Protein AF-A0A815MKK5-F1 (afdb_monomer)

Secondary structure (DSSP, 8-state):
-HHHHHHHHHHHTT-EEEEE-----SS--HHHHHHHHHHHHSSPSSEEEEE-S----TGGGT-PPP--------HHHHHHHHHHHT-

Nearest PDB structures (foldseek):
  8j0f-assembly1_C  TM=5.731E-01  e=3.485E+00  Arabidopsis thaliana
  4txh-assembly2_D  TM=2.228E-01  e=6.409E+00  Schistosoma mansoni

Structure (mmCIF, N/CA/C/O backbone):
data_AF-A0A815MKK5-F1
#
_entry.id   AF-A0A815MKK5-F1
#
loop_
_atom_site.group_PDB
_atom_site.id
_atom_site.type_symbol
_atom_site.label_atom_id
_atom_site.label_alt_id
_atom_site.label_comp_id
_atom_site.label_asym_id
_atom_site.label_entity_id
_atom_site.label_seq_id
_atom_site.pdbx_PDB_ins_code
_atom_site.Cartn_x
_atom_site.Cartn_y
_atom_site.Cartn_z
_atom_site.occupancy
_atom_site.B_iso_or_equiv
_atom_site.auth_seq_id
_atom_site.auth_comp_id
_atom_site.auth_asym_id
_atom_site.auth_atom_id
_atom_site.pdbx_PDB_model_num
ATOM 1 N N . MET A 1 1 ? 6.467 6.574 -14.983 1.00 58.94 1 MET A N 1
ATOM 2 C CA . MET A 1 1 ? 5.431 6.424 -16.030 1.00 58.94 1 MET A CA 1
ATOM 3 C C . MET A 1 1 ? 4.046 6.194 -15.424 1.00 58.94 1 MET A C 1
ATOM 5 O O . MET A 1 1 ? 3.212 7.073 -15.564 1.00 58.94 1 MET A O 1
ATOM 9 N N . LEU A 1 2 ? 3.804 5.108 -14.674 1.00 70.38 2 LEU A N 1
ATOM 10 C CA . LEU A 1 2 ? 2.462 4.804 -14.144 1.00 70.38 2 LEU A CA 1
ATOM 11 C C . LEU A 1 2 ? 1.944 5.801 -13.086 1.00 70.38 2 LEU A C 1
ATOM 13 O O . LEU A 1 2 ? 0.778 6.174 -13.111 1.00 70.38 2 LEU A O 1
ATOM 17 N N . ARG A 1 3 ? 2.825 6.305 -12.212 1.00 72.62 3 ARG A N 1
ATOM 18 C CA . ARG A 1 3 ? 2.488 7.370 -11.250 1.00 72.62 3 ARG A CA 1
ATOM 19 C C . ARG A 1 3 ? 1.893 8.610 -11.925 1.00 72.62 3 ARG A C 1
ATOM 21 O O . ARG A 1 3 ? 0.889 9.144 -11.471 1.00 72.62 3 ARG A O 1
ATOM 28 N N . ASN A 1 4 ? 2.510 9.058 -13.019 1.00 77.06 4 ASN A N 1
ATOM 29 C CA . ASN A 1 4 ? 2.073 10.258 -13.735 1.00 77.06 4 ASN A CA 1
ATOM 30 C C . ASN A 1 4 ? 0.708 10.030 -14.392 1.00 77.06 4 ASN A C 1
ATOM 32 O O . ASN A 1 4 ? -0.158 10.888 -14.276 1.00 77.06 4 ASN A O 1
ATOM 36 N N . LEU A 1 5 ? 0.475 8.836 -14.947 1.00 81.38 5 LEU A N 1
ATOM 37 C CA . LEU A 1 5 ? -0.829 8.450 -15.487 1.00 81.38 5 LEU A CA 1
ATOM 38 C C . LEU A 1 5 ? -1.930 8.485 -14.416 1.00 81.38 5 LEU A C 1
ATOM 40 O O . LEU A 1 5 ? -2.995 9.058 -14.648 1.00 81.38 5 LEU A O 1
ATOM 44 N N . PHE A 1 6 ? -1.687 7.896 -13.239 1.00 78.75 6 PHE A N 1
ATOM 45 C CA . PHE A 1 6 ? -2.657 7.950 -12.143 1.00 78.75 6 PHE A CA 1
ATOM 46 C C . PHE A 1 6 ? -2.904 9.380 -11.685 1.00 78.75 6 PHE A C 1
ATOM 48 O O . PHE A 1 6 ? -4.053 9.750 -11.477 1.00 78.75 6 PHE A O 1
ATOM 55 N N . ARG A 1 7 ? -1.855 10.201 -11.601 1.00 77.62 7 ARG A N 1
ATOM 56 C CA . ARG A 1 7 ? -1.967 11.607 -11.212 1.00 77.62 7 ARG A CA 1
ATOM 57 C C . ARG A 1 7 ? -2.819 12.413 -12.192 1.00 77.62 7 ARG A C 1
AT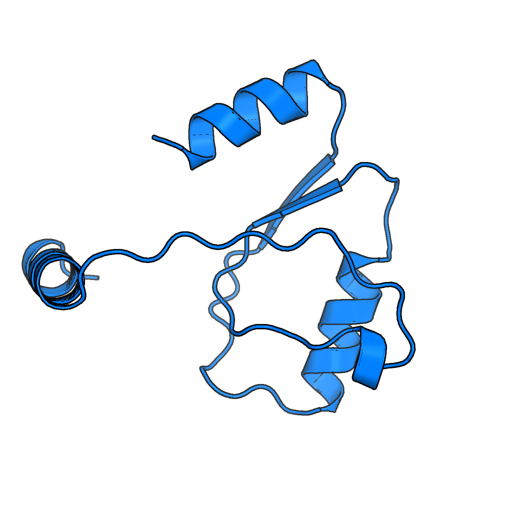OM 59 O O . ARG A 1 7 ? -3.741 13.099 -11.761 1.00 77.62 7 ARG A O 1
ATOM 66 N N . GLU A 1 8 ? -2.554 12.286 -13.488 1.00 81.50 8 GLU A N 1
ATOM 67 C CA . GLU A 1 8 ? -3.307 12.963 -14.550 1.00 81.50 8 GLU A CA 1
ATOM 68 C C . GLU A 1 8 ? -4.786 12.557 -14.534 1.00 81.50 8 GLU A C 1
ATOM 70 O O . GLU A 1 8 ? -5.683 13.401 -14.553 1.00 81.50 8 GLU A O 1
ATOM 75 N N . ARG A 1 9 ? -5.066 11.252 -14.432 1.00 80.44 9 ARG A N 1
ATOM 76 C CA . ARG A 1 9 ? -6.443 10.739 -14.417 1.00 80.44 9 ARG A CA 1
ATOM 77 C C . ARG A 1 9 ? -7.184 11.067 -13.120 1.00 80.44 9 ARG A C 1
ATOM 79 O O . ARG A 1 9 ? -8.379 11.355 -13.172 1.00 80.44 9 ARG A O 1
ATOM 86 N N . ALA A 1 10 ? -6.498 11.047 -11.980 1.00 78.06 10 ALA A N 1
ATOM 87 C CA . ALA A 1 10 ? -7.050 11.410 -10.677 1.00 78.06 10 ALA A CA 1
ATOM 88 C C . ALA A 1 10 ? -7.439 12.896 -10.636 1.00 78.06 10 ALA A C 1
ATOM 90 O O . ALA A 1 10 ? -8.555 13.220 -10.230 1.00 78.06 10 ALA A O 1
ATOM 91 N N . GLN A 1 11 ? -6.583 13.786 -11.151 1.00 73.44 11 GLN A N 1
ATOM 92 C CA . GLN A 1 11 ? -6.901 15.212 -11.291 1.00 73.44 11 GLN A CA 1
ATOM 93 C C . GLN A 1 11 ? -8.106 15.435 -12.211 1.00 73.44 11 GLN A C 1
ATOM 95 O O . GLN A 1 11 ? -9.047 16.131 -11.830 1.00 73.44 11 GLN A O 1
ATOM 100 N N . ALA A 1 12 ? -8.138 14.772 -13.372 1.00 76.56 12 ALA A N 1
ATOM 101 C CA . ALA A 1 12 ? -9.259 14.864 -14.309 1.00 76.56 12 ALA A CA 1
ATOM 102 C C . ALA A 1 12 ? -10.599 14.388 -13.709 1.00 76.56 12 ALA A C 1
ATOM 104 O O . ALA A 1 12 ? -11.662 14.836 -14.133 1.00 76.56 12 ALA A O 1
ATOM 105 N N . ARG A 1 13 ? -10.564 13.496 -12.709 1.00 79.06 13 ARG A N 1
ATOM 106 C CA . ARG A 1 13 ? -11.749 12.951 -12.024 1.00 79.06 13 ARG A CA 1
ATOM 107 C C . ARG A 1 13 ? -11.997 13.544 -10.631 1.00 79.06 13 ARG A C 1
ATOM 109 O O . ARG A 1 13 ? -12.810 12.998 -9.893 1.00 79.06 13 ARG A O 1
ATOM 116 N N . ARG A 1 14 ? -11.342 14.662 -10.281 1.00 79.06 14 ARG A N 1
ATOM 117 C CA . ARG A 1 14 ? -11.495 15.382 -8.995 1.00 79.06 14 ARG A CA 1
ATOM 118 C C . ARG A 1 14 ? -11.130 14.563 -7.747 1.00 79.06 14 ARG A C 1
ATOM 120 O O . ARG A 1 14 ? -11.712 14.761 -6.684 1.00 79.06 14 ARG A O 1
ATOM 127 N N . PHE A 1 15 ? -10.165 13.657 -7.858 1.00 79.44 15 PHE A N 1
ATOM 128 C CA . PHE A 1 15 ? -9.617 12.953 -6.698 1.00 79.44 15 PHE A CA 1
ATOM 129 C C . PHE A 1 15 ? -8.643 13.863 -5.946 1.00 79.44 15 PHE A C 1
ATOM 131 O O . PHE A 1 15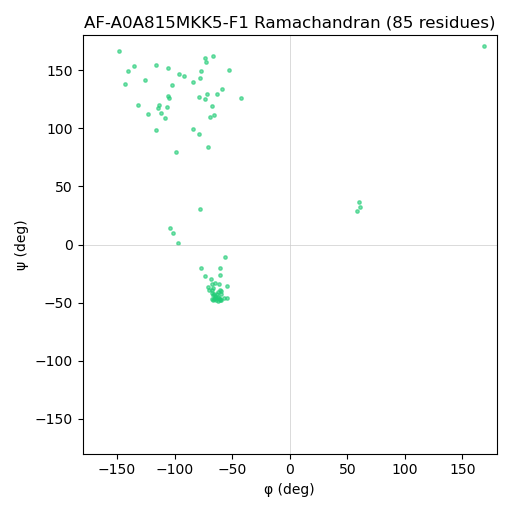 ? -7.860 14.593 -6.558 1.00 79.44 15 PHE A O 1
ATOM 138 N N . THR A 1 16 ? -8.640 13.766 -4.617 1.00 79.25 16 THR A N 1
ATOM 139 C CA . THR A 1 16 ? -7.579 14.372 -3.800 1.00 79.25 16 THR A CA 1
ATOM 140 C C . THR A 1 16 ? -6.350 13.463 -3.841 1.00 79.25 16 THR A C 1
ATOM 142 O O . THR A 1 16 ? -6.461 12.270 -3.576 1.00 79.25 16 THR A O 1
ATOM 145 N N . ILE A 1 17 ? -5.177 13.996 -4.187 1.00 77.75 17 ILE A N 1
ATOM 146 C CA . ILE A 1 17 ? -3.930 13.219 -4.262 1.00 77.75 17 ILE A CA 1
ATOM 147 C C . ILE A 1 17 ? -3.062 13.590 -3.065 1.00 77.75 17 ILE A C 1
ATOM 149 O O . ILE A 1 17 ? -2.667 14.749 -2.936 1.00 77.75 17 ILE A O 1
ATOM 153 N N . LYS A 1 18 ? -2.760 12.615 -2.203 1.00 79.31 18 LYS A N 1
ATOM 154 C CA . LYS A 1 18 ? -1.863 12.788 -1.055 1.00 79.31 18 LYS A CA 1
ATOM 155 C C . LYS A 1 18 ? -0.589 11.974 -1.282 1.00 79.31 18 LYS A C 1
ATOM 157 O O . LYS A 1 18 ? -0.624 10.744 -1.297 1.00 79.31 18 LYS A O 1
ATOM 162 N N . ASN A 1 19 ? 0.526 12.685 -1.443 1.00 68.88 19 ASN A N 1
ATOM 163 C CA . ASN A 1 19 ? 1.855 12.100 -1.587 1.00 68.88 19 ASN A CA 1
ATOM 164 C C . ASN A 1 19 ? 2.636 12.361 -0.309 1.00 68.88 19 ASN A C 1
ATOM 166 O O . ASN A 1 19 ? 3.046 13.492 -0.053 1.00 68.88 19 ASN A O 1
ATOM 170 N N . GLU A 1 20 ? 2.860 11.318 0.475 1.00 66.12 20 GLU A N 1
ATOM 171 C CA . GLU A 1 20 ? 3.632 11.421 1.706 1.00 66.12 20 GLU A CA 1
ATOM 172 C C . GLU A 1 20 ? 4.879 10.559 1.541 1.00 66.12 20 GLU A C 1
ATOM 174 O O . GLU A 1 20 ? 4.847 9.338 1.677 1.00 66.12 20 GLU A O 1
ATOM 179 N N . GLN A 1 21 ? 5.990 11.215 1.194 1.00 54.12 21 GLN A N 1
ATOM 180 C CA . GLN A 1 21 ? 7.312 10.595 1.048 1.00 54.12 21 GLN A CA 1
ATOM 181 C C . GLN A 1 21 ? 7.979 10.335 2.405 1.00 54.12 21 GLN A C 1
ATOM 183 O O . GLN A 1 21 ? 9.202 10.382 2.520 1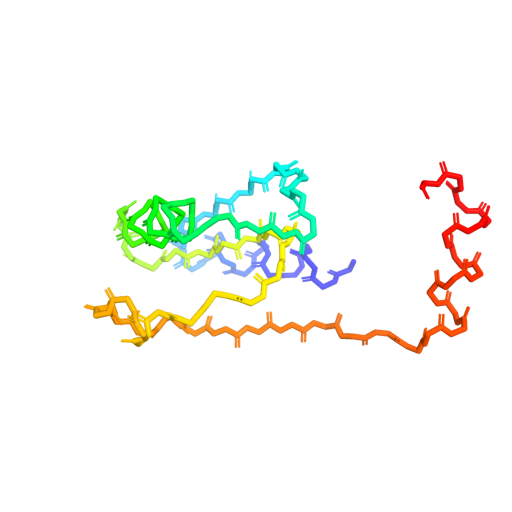.00 54.12 21 GLN A O 1
ATOM 188 N N . ILE A 1 22 ? 7.196 10.085 3.453 1.00 54.50 22 ILE A N 1
ATOM 189 C CA . ILE A 1 22 ? 7.775 9.667 4.722 1.00 54.50 22 ILE A CA 1
ATOM 190 C C . ILE A 1 22 ? 8.306 8.256 4.470 1.00 54.50 22 ILE A C 1
ATOM 192 O O . ILE A 1 22 ? 7.531 7.331 4.222 1.00 54.50 22 ILE A O 1
ATOM 196 N N . PHE A 1 23 ? 9.633 8.112 4.447 1.00 54.00 23 PHE A N 1
ATOM 197 C CA . PHE A 1 23 ? 10.291 6.812 4.409 1.00 54.00 23 PHE A CA 1
ATOM 198 C C . PHE A 1 23 ? 10.091 6.185 5.779 1.00 54.00 23 PHE A C 1
ATOM 200 O O . PHE A 1 23 ? 10.885 6.354 6.703 1.00 54.00 23 PHE A O 1
ATOM 207 N N . VAL A 1 24 ? 8.938 5.556 5.938 1.00 56.44 24 VAL A N 1
ATOM 208 C CA . VAL A 1 24 ? 8.582 4.927 7.189 1.00 56.44 24 VAL A CA 1
ATOM 209 C C . VAL A 1 24 ? 9.462 3.680 7.340 1.00 56.44 24 VAL A C 1
ATOM 211 O O . VAL A 1 24 ? 9.569 2.906 6.382 1.00 56.44 24 VAL A O 1
ATOM 214 N N . PRO A 1 25 ? 10.142 3.486 8.486 1.00 59.56 25 PRO A N 1
ATOM 215 C CA . PRO A 1 25 ? 11.017 2.340 8.688 1.00 59.56 25 PRO A CA 1
ATOM 216 C C . PRO A 1 25 ? 10.291 1.026 8.396 1.00 59.56 25 PRO A C 1
ATOM 218 O O . PRO A 1 25 ? 9.086 0.888 8.598 1.00 59.56 25 PRO A O 1
ATOM 221 N N . PHE A 1 26 ? 11.063 0.035 7.941 1.00 60.91 26 PHE A N 1
ATOM 222 C CA . PHE A 1 26 ? 10.579 -1.274 7.497 1.00 60.91 26 PHE A C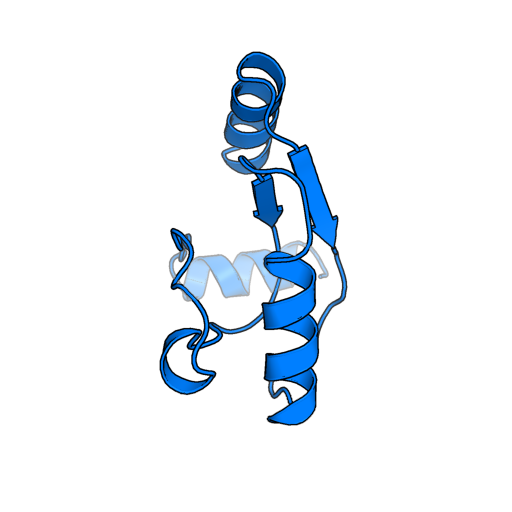A 1
ATOM 223 C C . PHE A 1 26 ? 9.745 -2.046 8.547 1.00 60.91 26 PHE A C 1
ATOM 225 O O . PHE A 1 26 ? 9.131 -3.062 8.233 1.00 60.91 26 PHE A O 1
ATOM 232 N N . ARG A 1 27 ? 9.712 -1.583 9.797 1.00 65.19 27 ARG A N 1
ATOM 233 C CA . ARG A 1 27 ? 8.790 -2.049 10.828 1.00 65.19 27 ARG A CA 1
ATOM 234 C C . ARG A 1 27 ? 8.156 -0.845 11.499 1.00 65.19 27 ARG A C 1
ATOM 236 O O . ARG A 1 27 ? 8.852 -0.018 12.081 1.00 65.19 27 ARG A O 1
ATOM 243 N N . LEU A 1 28 ? 6.840 -0.790 11.413 1.00 76.75 28 LEU A N 1
ATOM 244 C CA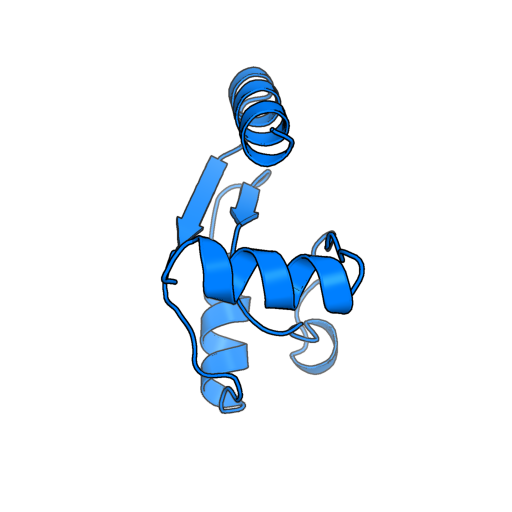 . LEU A 1 28 ? 6.011 0.143 12.150 1.00 76.75 28 LEU A CA 1
ATOM 245 C C . LEU A 1 28 ? 5.568 -0.498 13.460 1.00 76.75 28 LEU A C 1
ATOM 247 O O . LEU A 1 28 ? 5.340 -1.709 13.516 1.00 76.75 28 LEU A O 1
ATOM 251 N N . THR A 1 29 ? 5.454 0.312 14.511 1.00 84.75 29 THR A N 1
ATOM 252 C CA . THR A 1 29 ? 4.787 -0.129 15.736 1.00 84.75 29 THR A CA 1
ATOM 253 C C . THR A 1 29 ? 3.271 -0.203 15.496 1.00 84.75 29 THR A C 1
ATOM 255 O O . THR A 1 29 ? 2.763 0.454 14.577 1.00 84.75 29 THR A O 1
ATOM 258 N N . PRO A 1 30 ? 2.521 -0.994 16.282 1.00 85.06 30 PRO A N 1
ATOM 259 C CA . PRO A 1 30 ? 1.063 -1.062 16.165 1.00 85.06 30 PRO A CA 1
ATOM 260 C C . PRO A 1 30 ? 0.377 0.310 16.266 1.00 85.06 30 PRO A C 1
ATOM 262 O O . PRO A 1 30 ? -0.575 0.581 15.537 1.00 85.06 30 PRO A O 1
ATOM 265 N N . GLU A 1 31 ? 0.901 1.202 17.105 1.00 87.81 31 GLU A N 1
ATOM 266 C CA . GLU A 1 31 ? 0.386 2.563 17.294 1.00 87.81 31 GLU A CA 1
ATOM 267 C C . GLU A 1 31 ? 0.558 3.390 16.015 1.00 87.81 31 GLU A C 1
ATOM 269 O O . GLU A 1 31 ? -0.368 4.063 15.565 1.00 87.81 31 GLU A O 1
ATOM 274 N N . ALA A 1 32 ? 1.715 3.270 15.362 1.00 85.81 32 ALA A N 1
ATOM 275 C CA . ALA A 1 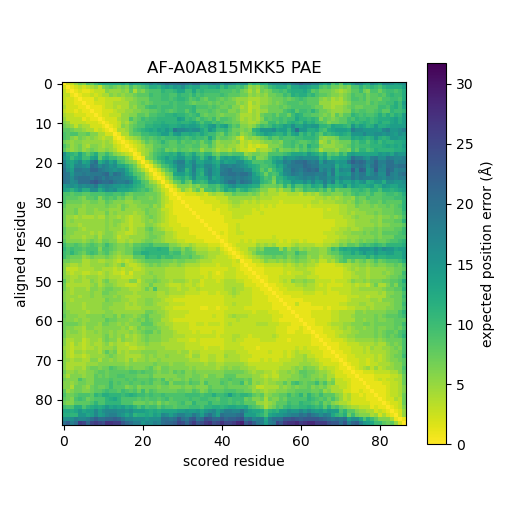32 ? 1.974 3.951 14.101 1.00 85.81 32 ALA A CA 1
ATOM 276 C C . ALA A 1 32 ? 1.098 3.409 12.956 1.00 85.81 32 ALA A C 1
ATOM 278 O O . ALA A 1 32 ? 0.662 4.178 12.098 1.00 85.81 32 ALA A O 1
ATOM 279 N N . HIS A 1 33 ? 0.781 2.105 12.945 1.00 88.44 33 HIS A N 1
ATOM 280 C CA . HIS A 1 33 ? -0.211 1.559 12.011 1.00 88.44 33 HIS A CA 1
ATOM 281 C C . HIS A 1 33 ? -1.589 2.211 12.199 1.00 88.44 33 HIS A C 1
ATOM 283 O O . HIS A 1 33 ? -2.228 2.568 11.207 1.00 88.44 33 HIS A O 1
ATOM 289 N N . GLN A 1 34 ? -2.033 2.408 13.444 1.00 90.50 34 GLN A N 1
ATOM 290 C CA . GLN A 1 34 ? -3.310 3.063 13.750 1.00 90.50 34 GLN A CA 1
ATOM 291 C C . GLN A 1 34 ? -3.326 4.541 13.352 1.00 90.50 34 GLN A C 1
ATOM 293 O O . GLN A 1 34 ? -4.301 5.009 12.755 1.00 90.50 34 GLN A O 1
ATOM 298 N N . GLU A 1 35 ? -2.254 5.276 13.639 1.00 89.38 35 GLU A N 1
ATOM 299 C CA . GLU A 1 35 ? -2.132 6.690 13.276 1.00 89.38 35 GLU A CA 1
ATOM 300 C C . GLU A 1 35 ? -2.177 6.875 11.752 1.00 89.38 35 GLU A C 1
ATOM 302 O O . GLU A 1 35 ? -2.935 7.695 11.233 1.00 89.38 35 GLU A O 1
ATOM 307 N N . ILE A 1 36 ? -1.437 6.047 11.009 1.00 88.69 36 ILE A N 1
ATOM 308 C CA . ILE A 1 36 ? -1.427 6.106 9.545 1.00 88.69 36 ILE A CA 1
ATOM 309 C C . ILE A 1 36 ? -2.795 5.717 8.977 1.00 88.69 36 ILE A C 1
ATOM 311 O O . ILE A 1 36 ? -3.312 6.427 8.112 1.00 88.69 36 ILE A O 1
ATOM 315 N N . ALA A 1 37 ? -3.395 4.623 9.455 1.00 90.38 37 ALA A N 1
ATOM 316 C CA . ALA A 1 37 ? -4.692 4.158 8.969 1.00 90.38 37 ALA A CA 1
ATOM 317 C C . ALA A 1 37 ? -5.796 5.201 9.202 1.00 90.38 37 ALA A C 1
ATOM 319 O O . ALA A 1 37 ? -6.527 5.549 8.271 1.00 90.38 37 ALA A O 1
ATOM 320 N N . SER A 1 38 ? -5.869 5.760 10.412 1.00 90.88 38 SER A N 1
ATOM 321 C CA . SER A 1 38 ? -6.830 6.819 10.736 1.00 90.88 38 SER A CA 1
ATOM 322 C C . SER A 1 38 ? -6.585 8.087 9.910 1.00 90.88 38 SER A C 1
ATOM 324 O O . SER A 1 38 ? -7.530 8.646 9.351 1.00 90.88 38 SER A O 1
ATOM 326 N N . GLY A 1 39 ? -5.326 8.501 9.728 1.00 88.94 39 GLY A N 1
ATOM 327 C CA . GLY A 1 39 ? -4.961 9.654 8.903 1.00 88.94 39 GLY A CA 1
ATOM 328 C C . GLY A 1 39 ? -5.273 9.481 7.411 1.00 88.94 39 GLY A C 1
ATOM 329 O O . GLY A 1 39 ? -5.635 10.450 6.738 1.00 88.94 39 GLY A O 1
ATOM 330 N N . MET A 1 40 ? -5.178 8.257 6.881 1.00 88.31 40 MET A N 1
ATOM 331 C CA . MET A 1 40 ? -5.550 7.949 5.494 1.00 88.31 40 MET A CA 1
ATOM 332 C C . MET A 1 40 ? -7.061 8.025 5.273 1.00 88.31 40 MET A C 1
ATOM 334 O O . MET A 1 40 ? -7.511 8.535 4.249 1.00 88.31 40 MET A O 1
ATOM 338 N N . LEU A 1 41 ? -7.848 7.568 6.245 1.00 87.94 41 LEU A N 1
ATOM 339 C CA . LEU A 1 41 ? -9.308 7.644 6.179 1.00 87.94 41 LEU A CA 1
ATOM 340 C C . LEU A 1 41 ? -9.842 9.048 6.479 1.00 87.94 41 LEU A C 1
ATOM 342 O O . LEU A 1 41 ? -10.957 9.385 6.079 1.00 87.94 41 LEU A O 1
ATOM 346 N N . ASN A 1 42 ? -9.042 9.890 7.134 1.00 85.25 42 ASN A N 1
ATOM 347 C CA . ASN A 1 42 ? -9.402 11.267 7.420 1.00 85.25 42 ASN A CA 1
ATOM 348 C C . ASN A 1 42 ? -9.208 12.164 6.177 1.00 85.25 42 ASN A C 1
ATOM 350 O O . ASN A 1 42 ? -8.115 12.653 5.852 1.00 85.25 42 ASN A O 1
ATOM 354 N N . GLY A 1 43 ? -10.293 12.367 5.430 1.00 79.25 43 GLY A N 1
ATOM 355 C CA . GLY A 1 43 ? -10.324 13.250 4.269 1.00 79.25 43 GLY A CA 1
ATOM 356 C C . GLY A 1 43 ? -11.587 13.094 3.429 1.00 79.25 43 GLY A C 1
ATOM 357 O O . GLY A 1 43 ? -12.376 12.172 3.613 1.00 79.25 43 GLY A O 1
ATOM 358 N N . LYS A 1 44 ? -11.779 14.002 2.466 1.00 79.62 44 LYS A N 1
ATOM 359 C CA . LYS A 1 44 ? -12.856 13.862 1.480 1.00 79.62 44 LYS A CA 1
ATOM 360 C C . LYS A 1 44 ? -12.510 12.770 0.474 1.00 79.62 44 LYS A C 1
ATOM 362 O O . LYS A 1 44 ? -11.476 12.831 -0.190 1.00 79.62 44 LYS A O 1
ATOM 367 N N . THR A 1 45 ? -13.411 11.806 0.337 1.00 81.44 45 THR A N 1
ATOM 368 C CA . THR A 1 45 ? -13.370 10.814 -0.731 1.00 81.44 45 THR A CA 1
ATOM 369 C C . THR A 1 45 ? -13.875 11.426 -2.050 1.00 81.44 45 THR A C 1
ATOM 371 O O . THR A 1 45 ? -14.722 12.323 -2.031 1.00 81.44 45 THR A O 1
ATOM 374 N N . PRO A 1 46 ? -13.366 10.972 -3.209 1.00 86.38 46 PRO A N 1
ATOM 375 C CA . PRO A 1 46 ? -12.342 9.945 -3.369 1.00 86.38 46 PRO A CA 1
ATOM 376 C C . PRO A 1 46 ? -10.908 10.508 -3.246 1.00 86.38 46 PRO A C 1
ATOM 378 O O . PRO A 1 46 ? -10.586 11.586 -3.752 1.00 86.38 46 PRO A O 1
ATOM 381 N N . VAL A 1 47 ? -10.031 9.754 -2.577 1.00 85.31 47 VAL A N 1
ATOM 382 C CA . VAL A 1 47 ? -8.629 10.121 -2.321 1.00 85.31 47 VAL A CA 1
ATOM 383 C C . VAL A 1 47 ? -7.695 9.020 -2.821 1.00 85.31 47 VAL A C 1
ATOM 385 O O . VAL A 1 47 ? -8.001 7.835 -2.706 1.00 85.31 47 VAL A O 1
ATOM 388 N N . PHE A 1 48 ? -6.562 9.413 -3.400 1.00 86.88 48 PHE A N 1
ATOM 389 C CA . PHE A 1 48 ? -5.496 8.510 -3.821 1.00 86.88 48 PHE A CA 1
ATOM 390 C C . PHE A 1 48 ? -4.254 8.763 -2.964 1.00 86.88 48 PHE A C 1
ATOM 392 O O . PHE A 1 48 ? -3.722 9.877 -2.952 1.00 86.88 48 PHE A O 1
ATOM 399 N N . HIS A 1 49 ? -3.811 7.728 -2.251 1.00 86.81 49 HIS A N 1
ATOM 400 C CA . HIS A 1 49 ? -2.609 7.761 -1.424 1.00 86.81 49 HIS A CA 1
ATOM 401 C C . HIS A 1 49 ? -1.479 7.002 -2.112 1.00 86.81 49 HIS A C 1
ATOM 403 O O . HIS A 1 49 ? -1.624 5.824 -2.436 1.00 86.81 49 HIS A O 1
ATOM 409 N N . GLU A 1 50 ? -0.335 7.661 -2.276 1.00 86.19 50 GLU A N 1
ATOM 410 C CA . GLU A 1 50 ? 0.908 7.028 -2.715 1.00 86.19 50 GLU A CA 1
ATOM 411 C C . GLU A 1 50 ? 1.924 7.100 -1.572 1.00 86.19 50 GLU A C 1
ATOM 413 O O . GLU A 1 50 ? 2.296 8.192 -1.133 1.00 86.19 50 GLU A O 1
ATOM 418 N N . ARG A 1 51 ? 2.349 5.936 -1.061 1.00 83.50 51 ARG A N 1
ATOM 419 C CA . ARG A 1 51 ? 3.292 5.833 0.062 1.00 83.50 51 ARG A CA 1
ATOM 420 C C . ARG A 1 51 ? 4.300 4.703 -0.138 1.00 83.50 51 ARG A C 1
ATOM 422 O O . ARG A 1 51 ? 3.984 3.666 -0.716 1.00 83.50 51 ARG A O 1
ATOM 429 N N . HIS A 1 52 ? 5.501 4.899 0.401 1.00 83.25 52 HIS A N 1
ATOM 430 C CA . HIS A 1 52 ? 6.570 3.901 0.446 1.00 83.25 52 HIS A CA 1
ATOM 431 C C . HIS A 1 52 ? 6.598 3.231 1.825 1.00 83.25 52 HIS A C 1
ATOM 433 O O . HIS A 1 52 ? 7.391 3.598 2.685 1.00 83.25 52 HIS A O 1
ATOM 439 N N . MET A 1 53 ? 5.702 2.271 2.049 1.00 83.19 53 MET A N 1
ATOM 440 C CA . MET A 1 53 ? 5.588 1.538 3.314 1.00 83.19 53 MET A CA 1
ATOM 441 C C . MET A 1 53 ? 5.109 0.106 3.083 1.00 83.19 53 MET A C 1
ATOM 443 O O . MET A 1 53 ? 4.645 -0.236 1.992 1.00 83.19 53 MET A O 1
ATOM 447 N N . TYR A 1 54 ? 5.227 -0.731 4.112 1.00 86.12 54 TYR A N 1
ATOM 448 C CA . TYR A 1 54 ? 4.596 -2.045 4.101 1.00 86.12 54 TYR A CA 1
ATOM 449 C C . TYR A 1 54 ? 3.075 -1.941 4.129 1.00 86.12 54 TYR A C 1
ATOM 451 O O . TYR A 1 54 ? 2.496 -0.909 4.465 1.00 86.12 54 TYR A O 1
ATOM 459 N N . PHE A 1 55 ? 2.442 -3.044 3.746 1.00 89.06 55 PHE A N 1
ATOM 460 C CA . PHE A 1 55 ? 1.003 -3.196 3.841 1.00 89.06 55 PHE A CA 1
ATOM 461 C C . PHE A 1 55 ? 0.535 -3.032 5.294 1.00 89.06 55 PHE A C 1
ATOM 463 O O . PHE A 1 55 ? 1.114 -3.625 6.203 1.00 89.06 55 PHE A O 1
ATOM 470 N N . ILE A 1 56 ? -0.526 -2.246 5.477 1.00 89.69 56 ILE A N 1
ATOM 471 C CA . ILE A 1 56 ? -1.260 -2.116 6.736 1.00 89.69 56 ILE A CA 1
ATOM 472 C C . ILE A 1 56 ? -2.575 -2.874 6.566 1.00 89.69 56 ILE A C 1
ATOM 474 O O . ILE A 1 56 ? -3.310 -2.627 5.609 1.00 89.69 56 ILE A O 1
ATOM 478 N N . ASP A 1 57 ? -2.871 -3.780 7.494 1.00 91.44 57 ASP A N 1
ATOM 479 C CA . ASP A 1 57 ? -4.146 -4.492 7.544 1.00 91.44 57 ASP A CA 1
ATOM 480 C C . ASP A 1 57 ? -5.193 -3.638 8.275 1.00 91.44 57 ASP A C 1
ATOM 482 O O . ASP A 1 57 ? -5.230 -3.589 9.505 1.00 91.44 57 ASP A O 1
ATOM 486 N N . PHE A 1 58 ? -6.052 -2.955 7.515 1.00 93.50 58 PHE A N 1
ATOM 487 C CA . PHE A 1 58 ? -7.091 -2.081 8.070 1.00 93.50 58 PHE A CA 1
ATOM 488 C C . PHE A 1 58 ? -8.174 -2.873 8.811 1.00 93.50 58 PHE A C 1
ATOM 490 O O . PHE A 1 58 ? -8.719 -2.368 9.793 1.00 93.50 58 PHE A O 1
ATOM 497 N N . ASN A 1 59 ? -8.441 -4.121 8.411 1.00 93.38 59 ASN A N 1
ATOM 498 C CA . ASN A 1 59 ? -9.451 -4.953 9.064 1.00 93.38 59 ASN A CA 1
ATOM 499 C C . ASN A 1 59 ? -9.023 -5.312 10.488 1.00 93.38 59 ASN A C 1
ATOM 501 O O . ASN A 1 59 ? -9.832 -5.223 11.410 1.00 93.38 59 ASN A O 1
ATOM 505 N N . SER A 1 60 ? -7.740 -5.645 10.678 1.00 92.19 60 SER A N 1
ATOM 506 C CA . SER A 1 60 ? -7.166 -5.905 12.009 1.00 92.19 60 SER A CA 1
ATOM 507 C C . SER A 1 60 ? -7.244 -4.702 12.960 1.00 92.19 60 SER A C 1
ATOM 509 O O . SER A 1 60 ? -7.183 -4.866 14.175 1.00 92.19 60 SER A O 1
ATOM 511 N N . LEU A 1 61 ? -7.401 -3.497 12.404 1.00 92.31 61 LEU A N 1
ATOM 512 C CA . LEU A 1 61 ? -7.520 -2.233 13.127 1.00 92.31 61 LEU A CA 1
ATOM 513 C C . LEU A 1 61 ? -8.973 -1.738 13.226 1.00 92.31 61 LEU A C 1
ATOM 515 O O . LEU A 1 61 ? -9.195 -0.594 13.616 1.00 92.31 61 LEU A O 1
ATOM 519 N N . ASN A 1 62 ? -9.954 -2.567 12.849 1.00 93.75 62 ASN A N 1
ATOM 520 C CA . ASN A 1 62 ? -11.378 -2.216 12.809 1.00 93.75 62 ASN A CA 1
ATOM 521 C C . ASN A 1 62 ? -11.709 -1.015 11.898 1.00 93.75 62 ASN A C 1
ATOM 523 O O . ASN A 1 62 ? -12.696 -0.312 12.117 1.00 93.75 62 ASN A O 1
ATOM 527 N N . TYR A 1 63 ? -10.916 -0.803 10.847 1.00 92.88 63 TYR A N 1
ATOM 528 C CA . TYR A 1 63 ? -11.140 0.230 9.840 1.00 92.88 63 TYR A CA 1
ATOM 529 C C . TYR A 1 63 ? -11.658 -0.358 8.518 1.00 92.88 63 TYR A C 1
ATOM 531 O O . TYR A 1 63 ? -11.335 -1.497 8.176 1.00 92.88 63 TYR A O 1
ATOM 539 N N . PRO A 1 64 ? -12.427 0.411 7.721 1.00 90.88 64 PRO A N 1
ATOM 540 C CA . PRO A 1 64 ? -12.817 -0.017 6.384 1.00 90.88 64 PRO A CA 1
ATOM 541 C C . PRO A 1 64 ? -11.584 -0.176 5.487 1.00 90.88 64 PRO A C 1
ATOM 543 O O . PRO A 1 64 ? -10.762 0.735 5.373 1.00 90.88 64 PRO A O 1
ATOM 546 N N . GLN A 1 65 ? -11.479 -1.325 4.817 1.00 91.00 65 GLN A N 1
ATOM 547 C CA . GLN A 1 65 ? -10.369 -1.627 3.920 1.00 91.00 65 GLN A CA 1
ATOM 548 C C . GLN A 1 65 ? -10.405 -0.722 2.673 1.00 91.00 65 GLN A C 1
ATOM 550 O O . GLN A 1 65 ? -11.357 -0.797 1.888 1.00 91.00 65 GLN A O 1
ATOM 555 N N . PRO A 1 66 ? -9.372 0.106 2.428 1.00 91.62 66 PRO A N 1
ATOM 556 C CA . PRO A 1 66 ? -9.269 0.857 1.187 1.00 91.62 66 PRO A CA 1
ATOM 557 C C . PRO A 1 66 ? -8.881 -0.059 0.021 1.00 91.62 66 PRO A C 1
ATOM 559 O O . PRO A 1 66 ? -8.284 -1.126 0.203 1.00 91.62 66 PRO A O 1
ATOM 562 N N . VAL A 1 67 ? -9.152 0.402 -1.202 1.00 91.00 67 VAL A N 1
ATOM 563 C CA . VAL A 1 67 ? -8.648 -0.250 -2.417 1.00 91.00 67 VAL A CA 1
ATOM 564 C C . VAL A 1 67 ? -7.124 -0.129 -2.441 1.00 91.00 67 VAL A C 1
ATOM 566 O O . VAL A 1 67 ? -6.581 0.965 -2.596 1.00 91.00 67 VAL A O 1
ATOM 569 N N . TYR A 1 68 ? -6.438 -1.260 -2.285 1.00 91.12 68 TYR A N 1
ATOM 570 C CA . TYR A 1 68 ? -4.982 -1.346 -2.280 1.00 91.12 68 TYR A CA 1
ATOM 571 C C . TYR A 1 68 ? -4.462 -1.865 -3.623 1.00 91.12 68 TYR A C 1
ATOM 573 O O . TYR A 1 68 ? -4.993 -2.822 -4.182 1.00 91.12 68 TYR A O 1
ATOM 581 N N . SER A 1 69 ? -3.391 -1.254 -4.125 1.00 90.31 69 SER A N 1
ATOM 582 C CA . SER A 1 69 ? -2.685 -1.709 -5.320 1.00 90.31 69 SER A CA 1
ATOM 583 C C . SER A 1 69 ? -1.189 -1.489 -5.143 1.00 90.31 69 SER A C 1
ATOM 585 O O . SER A 1 69 ? -0.765 -0.437 -4.671 1.00 90.31 69 SER A O 1
ATOM 587 N N . ASN A 1 70 ? -0.387 -2.464 -5.569 1.00 88.69 70 ASN A N 1
ATOM 588 C CA . ASN A 1 70 ? 1.069 -2.401 -5.522 1.00 88.69 70 ASN A CA 1
ATOM 589 C C . ASN A 1 70 ? 1.669 -2.903 -6.840 1.00 88.69 70 ASN A C 1
ATOM 591 O O . ASN A 1 70 ? 1.063 -3.708 -7.543 1.00 88.69 70 ASN A O 1
ATOM 595 N N . ILE A 1 71 ? 2.867 -2.429 -7.172 1.00 86.69 71 ILE A N 1
ATOM 596 C CA . ILE A 1 71 ? 3.591 -2.811 -8.383 1.00 86.69 71 ILE A CA 1
ATOM 597 C C . ILE A 1 71 ? 4.937 -3.359 -7.958 1.00 86.69 71 ILE A C 1
ATOM 599 O O . ILE A 1 71 ? 5.810 -2.633 -7.480 1.00 86.69 71 ILE A O 1
ATOM 603 N N . ILE A 1 72 ? 5.108 -4.655 -8.169 1.00 88.06 72 ILE A N 1
ATOM 604 C CA . ILE A 1 72 ? 6.368 -5.339 -7.925 1.00 88.06 72 ILE A CA 1
ATOM 605 C C . ILE A 1 72 ? 7.158 -5.444 -9.230 1.00 88.06 72 ILE A C 1
ATOM 607 O O . ILE A 1 72 ? 6.598 -5.564 -10.319 1.00 88.06 72 ILE A O 1
ATOM 611 N N . ARG A 1 73 ? 8.483 -5.378 -9.117 1.00 85.50 73 ARG A N 1
ATOM 612 C CA . ARG A 1 73 ? 9.422 -5.577 -10.225 1.00 85.50 73 ARG A CA 1
ATOM 613 C C . ARG A 1 73 ? 10.261 -6.810 -9.930 1.00 85.50 73 ARG A C 1
ATOM 615 O O . ARG A 1 73 ? 10.480 -7.127 -8.762 1.00 85.50 73 ARG A O 1
ATOM 622 N N . ASP A 1 74 ? 10.771 -7.437 -10.987 1.00 91.94 74 ASP A N 1
ATOM 623 C CA . ASP A 1 74 ? 11.813 -8.456 -10.887 1.00 91.94 74 ASP A CA 1
ATOM 624 C C . ASP A 1 74 ? 12.908 -8.044 -9.869 1.00 91.94 74 ASP A C 1
ATOM 626 O O . ASP A 1 74 ? 13.450 -6.930 -9.978 1.00 91.94 74 ASP A O 1
ATOM 630 N N . PRO A 1 75 ? 13.222 -8.898 -8.875 1.00 88.31 75 PRO A N 1
ATOM 631 C CA . PRO A 1 75 ? 14.140 -8.553 -7.795 1.00 88.31 75 PRO A CA 1
ATOM 632 C C . PRO A 1 75 ? 15.538 -8.185 -8.287 1.00 88.31 75 PRO A C 1
ATOM 634 O O . PRO A 1 75 ? 16.111 -7.211 -7.795 1.00 88.31 75 PRO A O 1
ATOM 637 N N . MET A 1 76 ? 16.060 -8.906 -9.284 1.00 90.00 76 MET A N 1
ATOM 638 C CA . MET A 1 76 ? 17.407 -8.680 -9.813 1.00 90.00 76 MET A CA 1
ATOM 639 C C . MET A 1 76 ? 17.495 -7.332 -10.521 1.00 90.00 76 MET A C 1
ATOM 641 O O . MET A 1 76 ? 18.373 -6.521 -10.223 1.00 90.00 76 MET A O 1
ATOM 645 N N . ARG A 1 77 ? 16.525 -7.027 -11.388 1.00 86.38 77 ARG A N 1
ATOM 646 C CA . ARG A 1 77 ? 16.420 -5.721 -12.050 1.00 86.38 77 ARG A CA 1
ATOM 647 C C . ARG A 1 77 ? 16.220 -4.584 -11.052 1.00 86.38 77 ARG A C 1
ATOM 649 O O . ARG A 1 77 ? 16.708 -3.482 -11.294 1.00 86.38 77 ARG A O 1
ATOM 656 N N . ARG A 1 78 ? 15.507 -4.818 -9.945 1.00 84.19 78 ARG A N 1
ATOM 657 C CA . ARG A 1 78 ? 15.327 -3.822 -8.877 1.00 84.19 78 ARG A CA 1
ATOM 658 C C . ARG A 1 78 ? 16.647 -3.518 -8.167 1.00 84.19 78 ARG A C 1
ATOM 660 O O . ARG A 1 78 ? 16.966 -2.347 -8.000 1.00 84.19 78 ARG A O 1
ATOM 667 N N . VAL A 1 79 ? 17.405 -4.545 -7.781 1.00 84.56 79 VAL A N 1
ATOM 668 C CA . VAL A 1 79 ? 18.709 -4.383 -7.112 1.00 84.56 79 VAL A CA 1
ATOM 669 C C . VAL A 1 79 ? 19.712 -3.707 -8.040 1.00 84.56 79 VAL A C 1
ATOM 671 O O . VAL A 1 79 ? 20.317 -2.714 -7.648 1.00 84.56 79 VAL A O 1
ATOM 674 N N . ALA A 1 80 ? 19.819 -4.166 -9.289 1.00 83.06 80 ALA A N 1
ATOM 675 C CA . ALA A 1 80 ? 20.681 -3.538 -10.286 1.00 83.06 80 ALA A CA 1
ATOM 676 C C . ALA A 1 80 ? 20.327 -2.056 -10.483 1.00 83.06 80 ALA A C 1
ATOM 678 O O . ALA A 1 80 ? 21.203 -1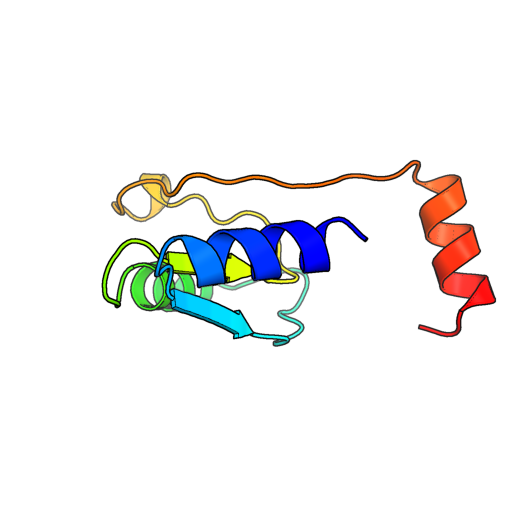.201 -10.447 1.00 83.06 80 ALA A O 1
ATOM 679 N N . SER A 1 81 ? 19.034 -1.732 -10.608 1.00 79.81 81 SER A N 1
ATOM 680 C CA . SER A 1 81 ? 18.571 -0.344 -10.708 1.00 79.81 81 SER A CA 1
ATOM 681 C C . SER A 1 81 ? 18.937 0.486 -9.479 1.00 79.81 81 SER A C 1
ATOM 683 O O . 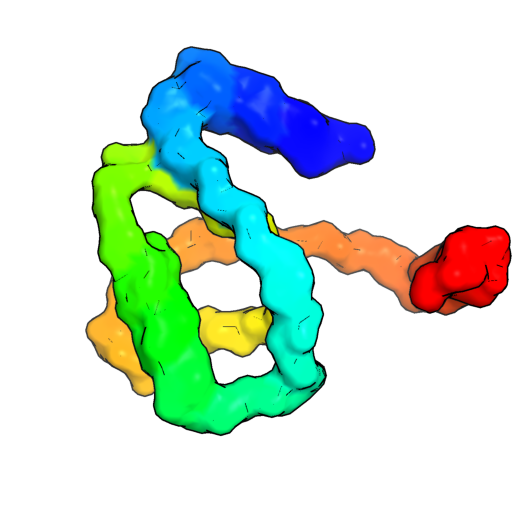SER A 1 81 ? 19.287 1.646 -9.640 1.00 79.81 81 SER A O 1
ATOM 685 N N . ARG A 1 82 ? 18.855 -0.083 -8.271 1.00 81.31 82 ARG A N 1
ATOM 686 C CA . ARG A 1 82 ? 19.218 0.613 -7.031 1.00 81.31 82 ARG A CA 1
ATOM 687 C C . ARG A 1 82 ? 20.711 0.946 -6.987 1.00 81.31 82 ARG A C 1
ATOM 689 O O . ARG A 1 82 ? 21.072 2.076 -6.687 1.00 81.31 82 ARG A O 1
ATOM 696 N N . ILE A 1 83 ? 21.554 -0.027 -7.334 1.00 83.81 83 ILE A N 1
ATOM 697 C CA . ILE A 1 83 ? 23.015 0.127 -7.366 1.00 83.81 83 ILE A CA 1
ATOM 698 C C . ILE A 1 83 ? 23.426 1.155 -8.427 1.00 83.81 83 ILE A C 1
ATOM 700 O O . ILE A 1 83 ? 24.230 2.037 -8.149 1.00 83.81 83 ILE A O 1
ATOM 704 N N . LEU A 1 84 ? 22.850 1.069 -9.630 1.00 80.12 84 LEU A N 1
ATOM 705 C CA . LEU A 1 84 ? 23.206 1.936 -10.758 1.00 80.12 84 LEU A CA 1
ATOM 706 C C . LEU A 1 84 ? 22.688 3.376 -10.618 1.00 80.12 84 LEU A C 1
ATOM 708 O O . LEU A 1 84 ? 23.281 4.282 -11.193 1.00 80.12 84 LEU A O 1
ATOM 712 N N . LEU A 1 85 ? 21.586 3.594 -9.893 1.00 77.50 85 LEU A N 1
ATOM 713 C CA . LEU A 1 85 ? 20.977 4.920 -9.716 1.00 77.50 85 LEU A CA 1
ATOM 714 C C . LEU A 1 85 ? 21.379 5.613 -8.405 1.00 77.50 85 LEU A C 1
ATOM 716 O O . LEU A 1 85 ? 20.920 6.725 -8.164 1.00 77.50 85 LEU A O 1
ATOM 720 N N . GLY A 1 86 ? 22.227 4.993 -7.575 1.00 54.34 86 GLY A N 1
ATOM 721 C CA . GLY A 1 86 ? 22.774 5.625 -6.369 1.00 54.34 86 GLY A CA 1
ATOM 722 C C . GLY A 1 86 ? 21.722 6.057 -5.338 1.00 54.34 86 GLY A C 1
ATOM 723 O O . GLY A 1 86 ? 21.881 7.106 -4.720 1.00 54.34 86 GLY A O 1
ATOM 724 N N . THR A 1 87 ? 20.647 5.277 -5.172 1.00 52.38 87 THR A N 1
ATOM 725 C CA . THR A 1 87 ? 19.561 5.516 -4.191 1.00 52.38 87 THR A CA 1
ATOM 726 C C . THR A 1 87 ? 19.527 4.487 -3.066 1.00 52.38 87 THR A C 1
ATOM 728 O O . THR A 1 87 ? 19.637 3.271 -3.359 1.00 52.38 87 THR A O 1
#

Mean predicted aligned error: 7.01 Å

Organism: Adineta ricciae (NCBI:txid249248)

InterPro domains:
  IPR007734 Heparan sulphate 2-O-sulfotransferase [PTHR12129] (4-81)
  IPR027417 P-loop containing nucleoside triphosphate hydrolase [G3DSA:3.40.50.300] (1-83)

Foldseek 3Di:
DVVVVCVVVCVVVVAAEDEDAPQDPQDDDPVRLLVVLVVVVPDDPPYDYDYDYDDRDQVVVVHDDDDDDDDDDDPVVVVVCCVVVVD

Sequence (87 aa):
MLRNLFRERAQARRFTIKNEQIFVPFRLTPEAHQEIASGMLNGKTPVFHERHMYFIDFNSLNYPQPVYSNIIRDPMRRVASRILLGT

Radius of gyration: 15.04 Å; Cα contacts (8 Å, |Δi|>4): 59; chains: 1; bounding box: 37×24×33 Å

Solvent-accessible surface area (backbone atoms only — not comparable to full-atom values): 5709 Å² total; per-residue (Å²): 112,69,69,57,55,50,50,56,53,32,55,78,68,70,35,45,78,47,78,50,87,60,78,53,64,99,71,73,55,75,66,55,51,50,53,52,53,53,54,69,66,61,66,73,80,56,64,48,79,53,70,62,63,80,90,77,68,36,63,87,68,78,39,85,72,73,96,80,86,86,88,85,70,62,65,66,64,48,52,52,50,34,67,75,67,77,106

pLDDT: mean 81.36, std 10.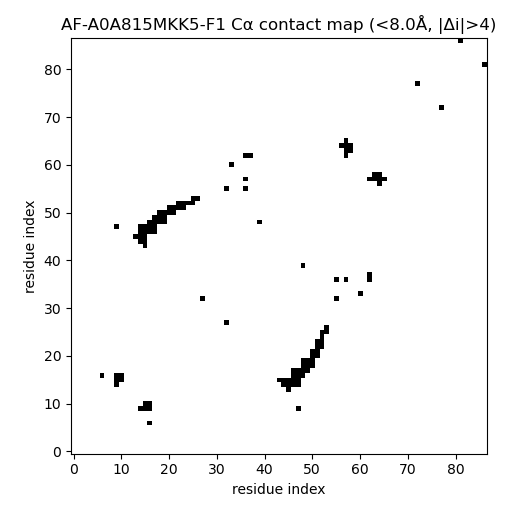58, range [52.38, 93.75]